Protein AF-A0A3N5N0E4-F1 (afdb_monomer_lite)

pLDDT: mean 76.48, std 15.06, range [39.41, 93.81]

Secondary structure (DSSP, 8-state):
--------------S----SS-HHHHHHHHHHHHHHHTPBPP----TTS-TTTTTTGGGGB--TT-HHHHTT-

Structure (mmCIF, N/CA/C/O backbone):
data_AF-A0A3N5N0E4-F1
#
_entry.id   AF-A0A3N5N0E4-F1
#
loop_
_atom_site.group_PDB
_atom_site.id
_atom_site.type_symbol
_atom_site.label_atom_id
_atom_site.label_alt_id
_atom_site.label_comp_id
_atom_site.label_asym_id
_atom_site.label_entity_id
_atom_site.label_seq_id
_atom_site.pdbx_PDB_ins_code
_atom_site.Cartn_x
_atom_site.Cartn_y
_atom_site.Cartn_z
_atom_site.occupancy
_atom_site.B_iso_or_equiv
_atom_site.auth_seq_id
_atom_site.auth_comp_id
_atom_site.auth_asym_id
_atom_site.auth_atom_id
_atom_site.pdbx_PDB_model_num
ATOM 1 N N . MET A 1 1 ? -57.603 19.271 19.553 1.00 39.41 1 MET A N 1
ATOM 2 C CA . MET A 1 1 ? -56.854 18.471 18.557 1.00 39.41 1 MET A CA 1
ATOM 3 C C . MET A 1 1 ? -55.370 18.676 18.811 1.00 39.41 1 MET A C 1
ATOM 5 O O . MET A 1 1 ? -54.839 19.729 18.490 1.00 39.41 1 MET A O 1
ATOM 9 N N . ALA A 1 2 ? -54.737 17.730 19.503 1.00 39.53 2 ALA A N 1
ATOM 10 C CA . ALA A 1 2 ? -53.329 17.816 19.875 1.00 39.53 2 ALA A CA 1
ATOM 11 C C . ALA A 1 2 ? -52.458 17.370 18.693 1.00 39.53 2 ALA A C 1
ATOM 13 O O . ALA A 1 2 ? -52.585 16.241 18.223 1.00 39.53 2 ALA A O 1
ATOM 14 N N . ARG A 1 3 ? -51.579 18.249 18.204 1.00 43.66 3 ARG A N 1
ATOM 15 C CA . ARG A 1 3 ? -50.500 17.852 17.294 1.00 43.66 3 ARG A CA 1
ATOM 16 C C . ARG A 1 3 ? -49.401 17.234 18.156 1.00 43.66 3 ARG A C 1
ATOM 18 O O . ARG A 1 3 ? -48.740 17.936 18.912 1.00 43.66 3 ARG A O 1
ATOM 25 N N . LYS A 1 4 ? -49.271 15.908 18.103 1.00 42.00 4 LYS A N 1
ATOM 26 C CA . LYS A 1 4 ? -48.195 15.160 18.759 1.00 42.00 4 LYS A CA 1
AT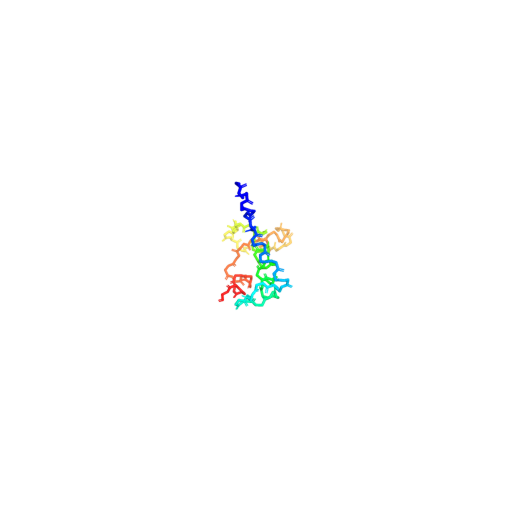OM 27 C C . LYS A 1 4 ? -46.909 15.426 17.973 1.00 42.00 4 LYS A C 1
ATOM 29 O O . LYS A 1 4 ? -46.733 14.896 16.880 1.00 42.00 4 LYS A O 1
ATOM 34 N N . SER A 1 5 ? -46.049 16.285 18.507 1.00 51.66 5 SER A N 1
ATOM 35 C CA . SER A 1 5 ? -44.703 16.513 17.985 1.00 51.66 5 SER A CA 1
ATOM 36 C C . SER A 1 5 ? -43.938 15.191 18.013 1.00 51.66 5 SER A C 1
ATOM 38 O O . SER A 1 5 ? -43.730 14.608 19.076 1.00 51.66 5 SER A O 1
ATOM 40 N N . LYS A 1 6 ? -43.580 14.688 16.833 1.00 55.03 6 LYS A N 1
ATOM 41 C CA . LYS A 1 6 ? -42.686 13.545 16.665 1.00 55.03 6 LYS A CA 1
ATOM 42 C C . LYS A 1 6 ? -41.297 14.012 17.099 1.00 55.03 6 LYS A C 1
ATOM 44 O O . LYS A 1 6 ? -40.679 14.792 16.381 1.00 55.03 6 LYS A O 1
ATOM 49 N N . GLN A 1 7 ? -40.849 13.609 18.287 1.00 47.09 7 GLN A N 1
ATOM 50 C CA . GLN A 1 7 ? -39.439 13.736 18.632 1.00 47.09 7 GLN A CA 1
ATOM 51 C C . GLN A 1 7 ? -38.656 12.808 17.706 1.00 47.09 7 GLN A C 1
ATOM 53 O O . GLN A 1 7 ? -38.911 11.607 17.644 1.00 47.09 7 GLN A O 1
ATOM 58 N N . ILE A 1 8 ? -37.777 13.414 16.920 1.00 53.66 8 ILE A N 1
ATOM 59 C CA . ILE A 1 8 ? -36.676 12.732 16.261 1.00 53.66 8 ILE A CA 1
ATOM 60 C C . ILE A 1 8 ? -35.651 12.567 17.378 1.00 53.66 8 ILE A C 1
ATOM 62 O O . ILE A 1 8 ? -35.101 13.555 17.858 1.00 53.66 8 ILE A O 1
ATOM 66 N N . GLU A 1 9 ? -35.494 11.343 17.870 1.00 52.41 9 GLU A N 1
ATOM 67 C CA . GLU A 1 9 ? -34.379 10.998 18.743 1.00 52.41 9 GLU A CA 1
ATOM 68 C C . GLU A 1 9 ? -33.111 11.023 17.885 1.00 52.41 9 GLU A C 1
ATOM 70 O O . GLU A 1 9 ? -32.736 10.039 17.254 1.00 52.41 9 GLU A O 1
ATOM 75 N N . GLU A 1 10 ? -32.469 12.188 17.814 1.00 55.59 10 GLU A N 1
ATOM 76 C CA . GLU A 1 10 ? -31.034 12.250 17.569 1.00 55.59 10 GLU A CA 1
ATOM 77 C C . GLU A 1 10 ? -30.352 11.643 18.795 1.00 55.59 10 GLU A C 1
ATOM 79 O O . GLU A 1 10 ? -30.116 12.312 19.802 1.00 55.59 10 GLU A O 1
ATOM 84 N N . SER A 1 11 ? -30.044 10.350 18.725 1.00 47.69 11 SER A N 1
ATOM 85 C CA . SER A 1 11 ? -29.101 9.707 19.635 1.00 47.69 11 SER A CA 1
ATOM 86 C C . SER A 1 11 ? -27.685 10.187 19.303 1.00 47.69 11 SER A C 1
ATOM 88 O O . SER A 1 11 ? -26.856 9.434 18.801 1.00 47.69 11 SER A O 1
ATOM 90 N N . SER A 1 12 ? -27.409 11.469 19.538 1.00 53.22 12 SER A N 1
ATOM 91 C CA . SER A 1 12 ? -26.050 12.009 19.560 1.00 53.22 12 SER A CA 1
ATOM 92 C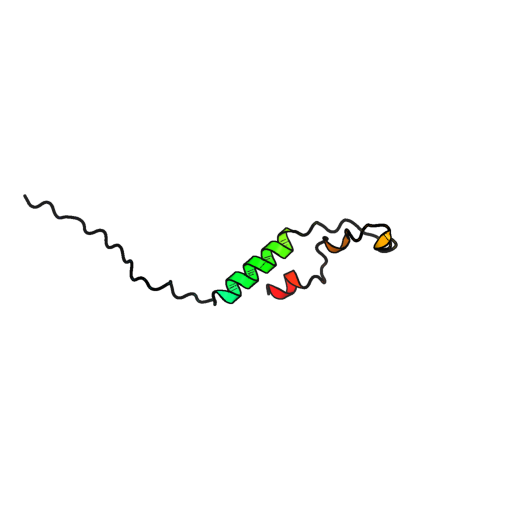 C . SER A 1 12 ? -25.490 11.876 20.977 1.00 53.22 12 SER A C 1
ATOM 94 O O . SER A 1 12 ? -25.150 12.866 21.626 1.00 53.22 12 SER A O 1
ATOM 96 N N . SER A 1 13 ? -25.410 10.643 21.484 1.00 54.31 13 SER A N 1
ATOM 97 C CA . SER A 1 13 ? -24.462 10.322 22.550 1.00 54.31 13 SER A CA 1
ATOM 98 C C . SER A 1 13 ? -23.075 10.452 21.931 1.00 54.31 13 SER A C 1
ATOM 100 O O . SER A 1 13 ? -22.710 9.650 21.076 1.00 54.31 13 SER A O 1
ATOM 102 N N . GLY A 1 14 ? -22.373 11.530 22.281 1.00 67.25 14 GLY A N 1
ATOM 103 C CA . GLY A 1 14 ? -21.096 11.957 21.704 1.00 67.25 14 GLY A CA 1
ATOM 104 C C . GLY A 1 14 ? -19.904 11.068 22.056 1.00 67.25 14 GLY A C 1
ATOM 105 O O . GLY A 1 14 ? -18.823 11.592 22.304 1.00 67.25 14 GLY A O 1
ATOM 106 N N . ASP A 1 15 ? -20.100 9.754 22.068 1.00 69.88 15 ASP A N 1
ATOM 107 C CA . ASP A 1 15 ? -19.044 8.766 22.200 1.00 69.88 15 ASP A CA 1
ATOM 108 C C . ASP A 1 15 ? -18.855 8.076 20.843 1.00 69.88 15 ASP A C 1
ATOM 110 O O . ASP A 1 15 ? -19.841 7.672 20.212 1.00 69.88 15 ASP A O 1
ATOM 114 N N . PRO A 1 16 ? -17.610 7.983 20.338 1.00 73.88 16 PRO A N 1
ATOM 115 C CA . PRO A 1 16 ? -17.345 7.293 19.088 1.00 73.88 16 PRO A CA 1
ATOM 116 C C . PRO A 1 16 ? -17.814 5.834 19.196 1.00 73.88 16 PRO A C 1
ATOM 118 O O . PRO A 1 16 ? -17.679 5.231 20.264 1.00 73.88 16 PRO A O 1
ATOM 121 N N . PRO A 1 17 ? -18.362 5.257 18.110 1.00 79.69 17 PRO A N 1
ATOM 122 C CA . PRO A 1 17 ? -18.796 3.867 18.117 1.00 79.69 17 PRO A CA 1
ATOM 123 C C . PRO A 1 17 ? -17.636 2.968 18.543 1.00 79.69 17 PRO A C 1
ATOM 125 O O . PRO A 1 17 ? -16.503 3.160 18.100 1.00 79.69 17 PRO A O 1
ATOM 128 N N . GLU A 1 18 ? -17.917 1.991 19.401 1.00 82.38 18 GLU A N 1
ATOM 129 C CA . GLU A 1 18 ? -16.911 1.031 19.842 1.00 82.38 18 GLU A CA 1
ATOM 130 C C . GLU A 1 18 ? -16.472 0.183 18.640 1.00 82.38 18 GLU A C 1
ATOM 132 O O . GLU A 1 18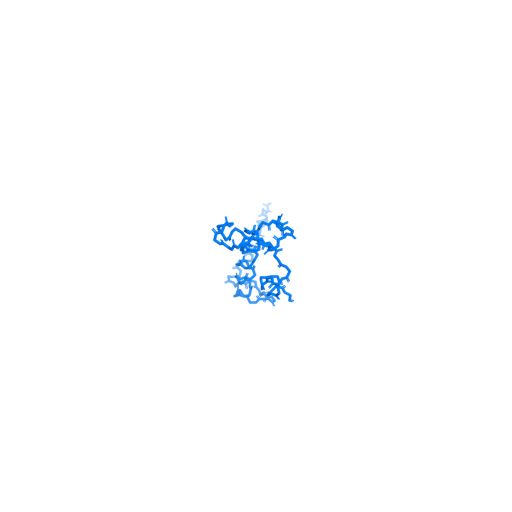 ? -17.242 -0.598 18.076 1.00 82.38 18 GLU A O 1
ATOM 137 N N . LEU A 1 19 ? -15.236 0.401 18.194 1.00 82.75 19 LEU A N 1
ATOM 138 C CA . LEU A 1 19 ? -14.657 -0.298 17.057 1.00 82.75 19 LEU A CA 1
ATOM 139 C C . LEU A 1 19 ? -13.973 -1.576 17.548 1.00 82.75 19 LEU A C 1
ATOM 141 O O . LEU A 1 19 ? -13.145 -1.537 18.453 1.00 82.75 19 LEU A O 1
ATOM 145 N N . ALA A 1 20 ? -14.238 -2.704 16.886 1.00 89.69 20 ALA A N 1
ATOM 146 C CA . ALA A 1 20 ? -13.526 -3.965 17.139 1.00 89.69 20 ALA A CA 1
ATOM 147 C C . ALA A 1 20 ? -12.039 -3.922 16.722 1.00 89.69 20 ALA A C 1
ATOM 149 O O . ALA A 1 20 ? -11.286 -4.866 16.953 1.00 89.69 20 ALA A O 1
ATOM 150 N N . ILE A 1 21 ? -11.624 -2.837 16.068 1.00 89.00 21 ILE A N 1
ATOM 151 C CA . ILE A 1 21 ? -10.282 -2.593 15.557 1.00 89.00 21 ILE A CA 1
ATOM 152 C C . ILE A 1 21 ? -9.812 -1.227 16.049 1.00 89.00 21 ILE A C 1
ATOM 154 O O . ILE A 1 21 ? -10.588 -0.271 16.070 1.00 89.00 21 ILE A O 1
ATOM 158 N N . SER A 1 22 ? -8.542 -1.124 16.441 1.00 92.44 22 SER A N 1
ATOM 159 C CA . SER A 1 22 ? -8.006 0.160 16.884 1.00 92.44 22 SER A CA 1
ATOM 160 C C . SER A 1 22 ? -7.905 1.142 15.704 1.00 92.44 22 SER A C 1
ATOM 162 O O . SER A 1 22 ? -7.598 0.724 14.578 1.00 92.44 22 SER A O 1
ATOM 164 N N . PRO A 1 23 ? -8.122 2.449 15.928 1.00 90.44 23 PRO A N 1
ATOM 165 C CA . PRO A 1 23 ? -7.959 3.464 14.890 1.00 90.44 23 PRO A CA 1
ATOM 166 C C . PRO A 1 23 ? -6.569 3.454 14.238 1.00 90.44 23 PRO A C 1
ATOM 168 O O . PRO A 1 23 ? -6.457 3.664 13.033 1.00 90.44 23 PRO A O 1
ATOM 171 N N . GLU A 1 24 ? -5.506 3.150 14.989 1.00 92.81 24 GLU A N 1
ATOM 172 C CA . GLU A 1 24 ? -4.140 3.068 14.453 1.00 92.81 24 GLU A CA 1
ATOM 173 C C . GLU A 1 24 ? -4.012 1.952 13.418 1.00 92.81 24 GLU A C 1
ATOM 175 O O . GLU A 1 24 ? -3.371 2.140 12.384 1.00 92.81 24 GLU A O 1
ATOM 180 N N . LYS A 1 25 ? -4.657 0.804 13.659 1.00 91.31 25 LYS A N 1
ATOM 181 C CA . LYS A 1 25 ? -4.646 -0.313 12.712 1.00 91.31 25 LYS A CA 1
ATOM 182 C C . LYS A 1 25 ? -5.434 0.024 11.446 1.00 91.31 25 LYS A C 1
ATOM 184 O O . LYS A 1 25 ? -5.016 -0.358 10.358 1.00 91.31 25 LYS A O 1
ATOM 189 N N . VAL A 1 26 ? -6.510 0.804 11.559 1.00 91.75 26 VAL A N 1
ATOM 190 C CA . VAL A 1 26 ? -7.227 1.344 10.391 1.00 91.75 26 VAL A CA 1
ATOM 191 C C . VAL A 1 26 ? -6.330 2.292 9.592 1.00 91.75 26 VAL A C 1
ATOM 193 O O . VAL A 1 26 ? -6.203 2.130 8.380 1.00 91.75 26 VAL A O 1
ATOM 196 N N . CYS A 1 27 ? -5.657 3.239 10.252 1.00 93.62 27 CYS A N 1
ATOM 197 C CA . CYS A 1 27 ? -4.709 4.144 9.597 1.00 93.62 27 CYS A CA 1
ATOM 198 C C . CYS A 1 27 ? -3.581 3.380 8.891 1.00 93.62 27 CYS A C 1
ATOM 200 O O . CYS A 1 27 ? -3.250 3.698 7.751 1.00 93.62 27 CYS A O 1
ATOM 202 N N . PHE A 1 28 ? -3.033 2.351 9.539 1.00 93.31 28 PHE A N 1
ATOM 203 C CA . PHE A 1 28 ? -2.006 1.489 8.961 1.00 93.31 28 PHE A CA 1
ATOM 204 C C . PHE A 1 28 ? -2.496 0.800 7.681 1.00 93.31 28 PHE A C 1
ATOM 206 O O . PHE A 1 28 ? -1.855 0.920 6.640 1.00 93.31 28 PHE A O 1
ATOM 213 N N . VAL A 1 29 ? -3.670 0.160 7.722 1.00 92.00 29 VAL A N 1
ATOM 214 C CA . VAL A 1 29 ? -4.266 -0.502 6.549 1.00 92.00 29 VAL A CA 1
ATOM 215 C C . VAL A 1 29 ? -4.522 0.492 5.417 1.00 92.00 29 VAL A C 1
ATOM 217 O O . VAL A 1 29 ? -4.237 0.182 4.263 1.00 92.00 29 VAL A O 1
ATOM 220 N N . ILE A 1 30 ? -5.008 1.701 5.718 1.00 93.25 30 ILE A N 1
ATOM 221 C CA . ILE A 1 30 ? -5.229 2.745 4.704 1.00 93.25 30 ILE A CA 1
ATOM 222 C C . ILE A 1 30 ? -3.915 3.122 4.017 1.00 93.25 30 ILE A C 1
ATOM 224 O O . ILE A 1 30 ? -3.885 3.246 2.793 1.00 93.25 30 ILE A O 1
ATOM 228 N N . ILE A 1 31 ? -2.839 3.309 4.784 1.00 93.81 31 ILE A N 1
ATOM 229 C CA . ILE A 1 31 ? -1.520 3.639 4.231 1.00 93.81 31 ILE A CA 1
ATOM 230 C C . ILE A 1 31 ? -1.036 2.500 3.332 1.00 93.81 31 ILE A C 1
ATOM 232 O O . ILE A 1 31 ? -0.714 2.745 2.174 1.00 93.81 31 ILE A O 1
ATOM 236 N N . LYS A 1 32 ? -1.089 1.256 3.815 1.00 91.44 32 LYS A N 1
ATOM 237 C CA . LYS A 1 32 ? -0.663 0.075 3.052 1.00 91.44 32 LYS A CA 1
ATOM 238 C C . LYS A 1 32 ? -1.471 -0.134 1.779 1.00 91.44 32 LYS A C 1
ATOM 240 O O . LYS A 1 32 ? -0.912 -0.425 0.731 1.00 91.44 32 LYS A O 1
ATOM 245 N N . THR A 1 33 ? -2.776 0.106 1.834 1.00 89.62 33 THR A N 1
ATOM 246 C CA . THR A 1 33 ? -3.643 0.016 0.653 1.00 89.62 33 THR A CA 1
ATOM 247 C C . THR A 1 33 ? -3.261 1.060 -0.396 1.00 89.62 33 THR A C 1
ATOM 249 O O . THR A 1 33 ? -3.253 0.752 -1.580 1.00 89.62 33 THR A O 1
ATOM 252 N N . ARG A 1 34 ? -2.898 2.282 0.017 1.00 90.56 34 ARG A N 1
ATOM 253 C CA . ARG A 1 34 ? -2.415 3.321 -0.909 1.00 90.56 34 ARG A CA 1
ATOM 254 C C . ARG A 1 34 ? -1.044 2.992 -1.496 1.00 90.56 34 ARG A C 1
ATOM 256 O O . ARG A 1 34 ? -0.814 3.286 -2.660 1.00 90.56 34 ARG A O 1
ATOM 263 N N . GLU A 1 35 ? -0.147 2.407 -0.702 1.00 89.12 35 GLU A N 1
ATOM 264 C CA . GLU A 1 35 ? 1.151 1.914 -1.187 1.00 89.12 35 GLU A CA 1
ATOM 265 C C . GLU A 1 35 ? 0.974 0.798 -2.221 1.00 89.12 35 GLU A C 1
ATOM 267 O O . GLU A 1 35 ? 1.704 0.760 -3.203 1.00 89.12 35 GLU 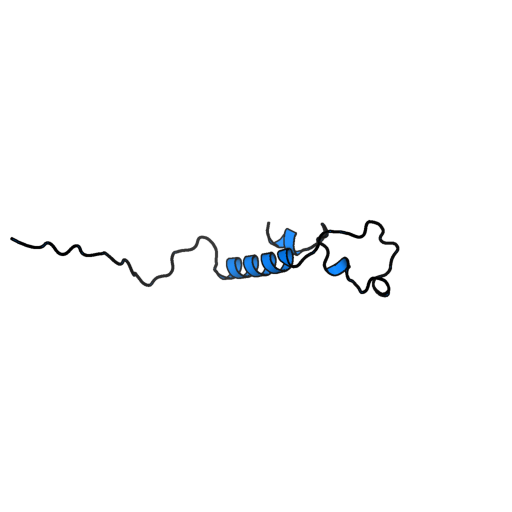A O 1
ATOM 272 N N . PHE A 1 36 ? -0.008 -0.084 -2.022 1.00 88.31 36 PHE A N 1
ATOM 273 C CA . PHE A 1 36 ? -0.347 -1.139 -2.972 1.00 88.31 36 PHE A CA 1
ATOM 274 C C . PHE A 1 36 ? -0.982 -0.589 -4.258 1.00 88.31 36 PHE A C 1
ATOM 276 O O . PHE A 1 36 ? -0.553 -0.943 -5.346 1.00 88.31 36 PHE A O 1
ATOM 283 N N . ASP A 1 37 ? -1.959 0.314 -4.143 1.00 88.88 37 ASP A N 1
ATOM 284 C CA . ASP A 1 37 ? -2.659 0.931 -5.285 1.00 88.88 37 ASP A CA 1
ATOM 285 C C . ASP A 1 37 ? -1.732 1.759 -6.192 1.00 88.88 37 ASP A C 1
ATOM 287 O O . ASP A 1 37 ? -1.998 1.931 -7.377 1.00 88.88 37 ASP A O 1
ATOM 291 N N . ALA A 1 38 ? -0.623 2.264 -5.646 1.00 89.69 38 ALA A N 1
ATOM 292 C CA . ALA A 1 38 ? 0.382 2.993 -6.410 1.00 89.69 38 ALA A CA 1
ATOM 293 C C . ALA A 1 38 ? 1.275 2.095 -7.290 1.00 89.69 38 ALA A C 1
ATOM 295 O O . ALA A 1 38 ? 2.031 2.636 -8.101 1.00 89.69 38 ALA A O 1
ATOM 296 N N . LYS A 1 39 ? 1.232 0.768 -7.115 1.00 88.50 39 LYS A N 1
ATOM 297 C CA . LYS A 1 39 ? 2.067 -0.172 -7.869 1.00 88.50 39 LYS A CA 1
ATOM 298 C C . LYS A 1 39 ? 1.481 -0.487 -9.236 1.00 88.50 39 LYS A C 1
ATOM 300 O O . LYS A 1 39 ? 0.266 -0.522 -9.420 1.00 88.50 39 LYS A O 1
ATOM 305 N N . ASP A 1 40 ? 2.370 -0.743 -10.183 1.00 87.75 40 ASP A N 1
ATOM 306 C CA . ASP A 1 40 ? 2.042 -1.178 -11.533 1.00 87.75 40 ASP A CA 1
ATOM 307 C C . ASP A 1 40 ? 2.139 -2.706 -11.656 1.00 87.75 40 ASP A C 1
ATOM 309 O O . ASP A 1 40 ? 2.694 -3.403 -10.800 1.00 87.75 40 ASP A O 1
ATOM 313 N N . ILE A 1 41 ? 1.586 -3.245 -12.737 1.00 85.56 41 ILE A N 1
ATOM 314 C CA . ILE A 1 41 ? 1.730 -4.661 -13.069 1.00 85.56 41 ILE A CA 1
ATOM 315 C C . ILE A 1 41 ? 3.199 -5.001 -13.342 1.00 85.56 41 ILE A C 1
ATOM 317 O O . ILE A 1 41 ? 3.953 -4.179 -13.850 1.00 85.56 41 ILE A O 1
ATOM 321 N N . VAL A 1 42 ? 3.594 -6.246 -13.079 1.00 85.81 42 VAL A N 1
ATOM 322 C CA . VAL A 1 42 ? 4.921 -6.732 -13.479 1.00 85.81 42 VAL A CA 1
ATOM 323 C C . VAL A 1 42 ? 4.993 -6.793 -15.007 1.00 85.81 42 VAL A C 1
ATOM 325 O O . VAL A 1 42 ? 4.241 -7.541 -15.642 1.00 85.81 42 VAL A O 1
ATOM 328 N N . THR A 1 43 ? 5.895 -6.014 -15.600 1.00 80.81 43 THR A N 1
ATOM 329 C CA . THR A 1 43 ? 6.073 -5.903 -17.055 1.00 80.81 43 THR A CA 1
ATOM 330 C C . THR A 1 43 ? 7.371 -6.524 -17.563 1.00 80.81 43 THR A C 1
ATOM 332 O O . THR A 1 43 ? 7.450 -6.862 -18.746 1.00 80.81 43 THR A O 1
ATOM 335 N N . GLU A 1 44 ? 8.358 -6.727 -16.687 1.00 71.00 44 GLU A N 1
ATOM 336 C CA . GLU A 1 44 ? 9.712 -7.194 -17.011 1.00 71.00 44 GLU A CA 1
ATOM 337 C C . GLU A 1 44 ? 9.885 -8.712 -16.770 1.00 71.00 44 GLU A C 1
ATOM 339 O O . GLU A 1 44 ? 10.091 -9.157 -15.639 1.00 71.00 44 GLU A O 1
ATOM 344 N N . PRO A 1 45 ? 9.842 -9.564 -17.814 1.00 66.31 45 PRO A N 1
ATOM 345 C CA . PRO A 1 45 ? 10.024 -11.009 -17.658 1.00 66.31 45 PRO A CA 1
ATOM 346 C C . PRO A 1 45 ? 11.496 -11.447 -17.566 1.00 66.31 45 PRO A C 1
ATOM 348 O O . PRO A 1 45 ? 11.753 -12.626 -17.317 1.00 66.31 45 PRO A O 1
ATOM 351 N N . ASN A 1 46 ? 12.469 -10.561 -17.824 1.00 63.09 46 ASN A N 1
ATOM 352 C CA . ASN A 1 46 ? 13.887 -10.921 -17.898 1.00 63.09 46 ASN A CA 1
ATOM 353 C C . ASN A 1 46 ? 14.774 -9.957 -17.100 1.00 63.09 46 ASN A C 1
ATOM 355 O O . ASN A 1 46 ? 15.107 -8.872 -17.559 1.00 63.09 46 ASN A O 1
ATOM 359 N N . THR A 1 47 ? 15.259 -10.427 -15.955 1.00 63.69 47 THR A N 1
ATOM 360 C CA . THR A 1 47 ? 16.093 -9.705 -14.978 1.00 63.69 47 THR A CA 1
ATOM 361 C C . THR A 1 47 ? 17.520 -9.382 -15.442 1.00 63.69 47 THR A C 1
ATOM 363 O O . THR A 1 47 ? 18.361 -8.990 -14.635 1.00 63.69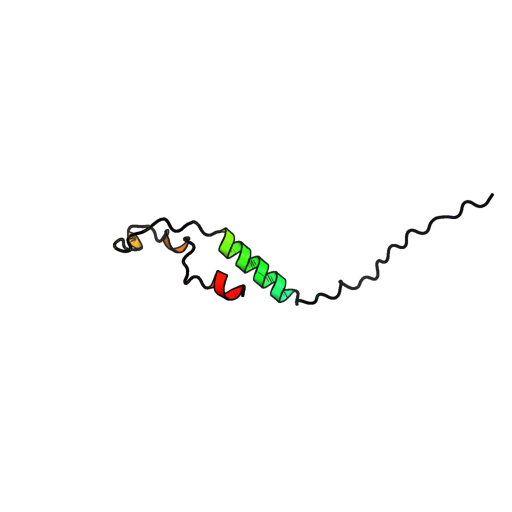 47 THR A O 1
ATOM 366 N N . ALA A 1 48 ? 17.842 -9.587 -16.723 1.00 70.12 48 ALA A N 1
ATOM 367 C CA . ALA A 1 48 ? 19.180 -9.343 -17.260 1.00 70.12 48 ALA A CA 1
ATOM 368 C C . ALA A 1 48 ? 19.522 -7.847 -17.409 1.00 70.12 48 ALA A C 1
ATOM 370 O O . ALA A 1 48 ? 20.693 -7.520 -17.615 1.00 70.12 48 ALA A O 1
ATOM 371 N N . SER A 1 49 ? 18.525 -6.962 -17.323 1.00 68.12 49 SER A N 1
ATOM 372 C CA . SER A 1 49 ? 18.722 -5.513 -17.315 1.00 68.12 49 SER A CA 1
ATOM 373 C C . SER A 1 49 ? 19.070 -5.027 -15.903 1.00 68.12 49 SER A C 1
ATOM 375 O O . SER A 1 49 ? 18.624 -5.598 -14.906 1.00 68.12 49 SER A O 1
ATOM 377 N N . ASN A 1 50 ? 19.973 -4.048 -15.794 1.00 75.06 50 ASN A N 1
ATOM 378 C CA . ASN A 1 50 ? 20.402 -3.538 -14.493 1.00 75.06 50 ASN A CA 1
ATOM 379 C C . ASN A 1 50 ? 19.588 -2.286 -14.111 1.00 75.06 50 ASN A C 1
ATOM 381 O O . ASN A 1 50 ? 19.164 -1.536 -14.989 1.00 75.06 50 ASN A O 1
ATOM 385 N N . PRO A 1 51 ? 19.447 -1.971 -12.808 1.00 76.88 51 PRO A N 1
ATOM 386 C CA . PRO A 1 51 ? 18.587 -0.873 -12.359 1.00 76.88 51 PRO A CA 1
ATOM 387 C C . PRO A 1 51 ? 18.939 0.503 -12.944 1.00 76.88 51 PRO A C 1
ATOM 389 O O . PRO A 1 51 ? 18.082 1.386 -12.996 1.00 76.88 51 PRO A O 1
ATOM 392 N N . SER A 1 52 ? 20.196 0.706 -13.353 1.00 80.81 52 SER A N 1
ATOM 393 C CA . SER A 1 52 ? 20.652 1.964 -13.942 1.00 80.81 52 SER A CA 1
ATOM 394 C C . SER A 1 52 ? 20.161 2.140 -15.379 1.00 80.81 52 SER A C 1
ATOM 396 O O . SER A 1 52 ? 19.932 3.277 -15.793 1.00 80.81 52 SER A O 1
ATOM 398 N N . ASP A 1 53 ? 19.983 1.043 -16.115 1.00 79.12 53 ASP A N 1
ATOM 399 C CA . ASP A 1 53 ? 19.504 1.051 -17.497 1.00 79.12 53 ASP A CA 1
ATOM 400 C C . ASP A 1 53 ? 17.972 1.216 -17.553 1.00 79.12 53 ASP A C 1
ATOM 402 O O . ASP A 1 53 ? 17.464 1.956 -18.401 1.00 79.12 53 ASP A O 1
ATOM 406 N N . ASP A 1 54 ? 17.248 0.671 -16.567 1.00 77.50 54 ASP A N 1
ATOM 407 C CA . ASP A 1 54 ? 15.771 0.708 -16.505 1.00 77.50 54 ASP A CA 1
ATOM 408 C C . ASP A 1 54 ? 15.219 1.821 -15.603 1.00 77.50 54 ASP A C 1
ATOM 410 O O . ASP A 1 54 ? 14.031 1.863 -15.274 1.00 77.50 54 ASP A O 1
ATOM 414 N N . LYS A 1 55 ? 16.085 2.743 -15.161 1.00 83.06 55 LYS A N 1
ATOM 415 C CA . LYS A 1 55 ? 15.729 3.865 -14.270 1.00 83.06 55 LYS A CA 1
ATOM 416 C C . LYS A 1 55 ? 15.019 3.420 -12.990 1.00 83.06 55 LYS A C 1
ATOM 418 O O . LYS A 1 55 ? 14.190 4.162 -12.456 1.00 83.06 55 LYS A O 1
ATOM 423 N N . THR A 1 56 ? 15.341 2.234 -12.473 1.00 81.06 56 THR A N 1
ATOM 424 C CA . THR A 1 56 ? 14.708 1.663 -11.270 1.00 81.06 56 THR A CA 1
ATOM 425 C C . THR A 1 56 ? 13.175 1.555 -11.352 1.00 81.06 56 THR A C 1
ATOM 427 O O . THR A 1 56 ? 12.516 1.504 -10.317 1.00 81.06 56 THR A O 1
ATOM 430 N N . ILE A 1 57 ? 12.585 1.501 -12.554 1.00 82.19 57 ILE A N 1
ATOM 431 C CA . ILE A 1 57 ? 11.121 1.471 -12.713 1.00 82.19 57 ILE A CA 1
ATOM 432 C C . ILE A 1 57 ? 10.482 0.202 -12.129 1.00 82.19 57 ILE A C 1
ATOM 434 O O . ILE A 1 57 ? 9.377 0.274 -11.605 1.00 82.19 57 ILE A O 1
ATOM 438 N N . SER A 1 58 ? 11.223 -0.912 -12.107 1.00 80.44 58 SER A N 1
ATOM 439 C CA . SER A 1 58 ? 10.805 -2.187 -11.504 1.00 80.44 58 SER A CA 1
ATOM 440 C C . SER A 1 58 ? 10.468 -2.085 -10.005 1.00 80.44 58 SER A C 1
ATOM 442 O O . SER A 1 58 ? 9.679 -2.870 -9.503 1.00 80.44 58 SER A O 1
ATOM 444 N N . VAL A 1 59 ? 10.956 -1.065 -9.280 1.00 81.50 59 VAL A N 1
ATOM 445 C CA . VAL A 1 59 ? 10.575 -0.837 -7.865 1.00 81.50 59 VAL A CA 1
ATOM 446 C C . VAL A 1 59 ? 9.087 -0.486 -7.708 1.00 81.50 59 VAL A C 1
ATOM 448 O O . VAL A 1 59 ? 8.534 -0.615 -6.619 1.00 81.50 59 VAL A O 1
ATOM 451 N N . LEU A 1 60 ? 8.441 -0.015 -8.775 1.00 88.06 60 LEU A N 1
ATOM 452 C CA . LEU A 1 60 ? 7.016 0.302 -8.781 1.00 88.06 60 LEU A CA 1
ATOM 453 C C . LEU A 1 60 ? 6.143 -0.908 -9.133 1.00 88.06 60 LEU A C 1
ATOM 455 O O . LEU A 1 60 ? 4.927 -0.775 -9.085 1.00 88.06 60 LEU A O 1
ATOM 459 N N . GLU A 1 61 ? 6.715 -2.055 -9.500 1.00 87.62 61 GLU A N 1
ATOM 460 C CA . GLU A 1 61 ? 5.951 -3.242 -9.892 1.00 87.62 61 GLU A CA 1
ATOM 461 C C . GLU A 1 61 ? 5.499 -4.061 -8.669 1.00 87.62 61 GLU A C 1
ATOM 463 O O . GLU A 1 61 ? 6.210 -4.174 -7.668 1.00 87.62 61 GLU A O 1
ATOM 468 N N . ASP A 1 62 ? 4.310 -4.664 -8.750 1.00 87.00 62 ASP A N 1
ATOM 469 C CA . ASP A 1 62 ? 3.772 -5.533 -7.697 1.00 87.00 62 ASP A CA 1
ATOM 470 C C . ASP A 1 62 ? 4.408 -6.932 -7.731 1.00 87.00 62 ASP A C 1
ATOM 472 O O . ASP A 1 62 ? 3.910 -7.868 -8.366 1.00 87.00 62 ASP A O 1
ATOM 476 N N . HIS A 1 63 ? 5.547 -7.074 -7.055 1.00 85.38 63 HIS A N 1
ATOM 477 C CA . HIS A 1 63 ? 6.230 -8.353 -6.906 1.00 85.38 63 HIS A CA 1
ATOM 478 C C . HIS A 1 63 ? 5.707 -9.162 -5.709 1.00 85.38 63 HIS A C 1
ATOM 480 O O . HIS A 1 63 ? 5.305 -8.640 -4.673 1.00 85.38 63 HIS A O 1
ATOM 486 N N . SER A 1 64 ? 5.761 -10.489 -5.825 1.00 81.19 64 SER A N 1
ATOM 487 C CA . SER A 1 64 ? 5.269 -11.419 -4.795 1.00 81.19 64 SER A CA 1
ATOM 488 C C . SER A 1 64 ? 6.042 -11.393 -3.466 1.00 81.19 64 SER A C 1
ATOM 490 O O . SER A 1 64 ? 5.566 -11.949 -2.477 1.00 81.19 64 SER A O 1
ATOM 492 N N . ASP A 1 65 ? 7.232 -10.799 -3.436 1.00 80.50 65 ASP A N 1
ATOM 493 C CA . ASP A 1 65 ? 8.047 -10.572 -2.240 1.00 80.50 65 ASP A CA 1
ATOM 494 C C . ASP A 1 65 ? 7.824 -9.188 -1.609 1.00 80.50 65 ASP A C 1
ATOM 496 O O . ASP A 1 65 ? 8.484 -8.850 -0.624 1.00 80.50 65 ASP A O 1
ATOM 500 N N . ASP A 1 66 ? 6.881 -8.398 -2.127 1.00 81.69 66 ASP A N 1
ATOM 501 C CA . ASP A 1 66 ? 6.593 -7.080 -1.587 1.00 81.69 66 ASP A CA 1
ATOM 502 C C . ASP A 1 66 ? 5.961 -7.158 -0.176 1.00 81.69 66 ASP A C 1
ATOM 504 O O . ASP A 1 66 ? 4.949 -7.845 0.038 1.00 81.69 66 ASP A O 1
ATOM 508 N N . PRO A 1 67 ? 6.517 -6.429 0.812 1.00 80.81 67 PRO A N 1
ATOM 509 C CA . PRO A 1 67 ? 6.064 -6.502 2.198 1.00 80.81 67 PRO A CA 1
ATOM 510 C C . PRO A 1 67 ? 4.646 -5.953 2.405 1.00 80.81 67 PRO A C 1
ATOM 512 O O . PRO A 1 67 ? 3.982 -6.338 3.366 1.00 80.81 67 PRO A O 1
ATOM 515 N N . VAL A 1 68 ? 4.143 -5.085 1.523 1.00 83.06 68 VAL A N 1
ATOM 516 C CA . VAL A 1 68 ? 2.830 -4.438 1.673 1.00 83.06 68 VAL A CA 1
ATOM 517 C C . VAL A 1 68 ? 1.701 -5.467 1.698 1.00 83.06 68 VAL A C 1
ATOM 519 O O . VAL A 1 68 ? 0.785 -5.346 2.509 1.00 83.06 68 VAL A O 1
ATOM 522 N N . ALA A 1 69 ? 1.771 -6.502 0.856 1.00 75.69 69 ALA A N 1
ATOM 523 C CA . ALA A 1 69 ? 0.772 -7.569 0.846 1.00 75.69 69 ALA A CA 1
ATOM 524 C C . ALA A 1 69 ? 0.865 -8.447 2.107 1.00 75.69 69 ALA A C 1
ATOM 526 O O . ALA A 1 69 ? -0.153 -8.840 2.680 1.00 75.69 69 ALA A O 1
ATOM 527 N N . GLN A 1 70 ? 2.086 -8.717 2.576 1.00 77.94 70 GLN A N 1
ATOM 528 C CA . GLN A 1 70 ? 2.327 -9.517 3.779 1.00 77.94 70 GLN A CA 1
ATOM 529 C C . GLN A 1 70 ? 1.816 -8.821 5.048 1.00 77.94 70 GLN A C 1
ATOM 531 O O . GLN A 1 70 ? 1.325 -9.480 5.961 1.00 77.94 70 GLN A O 1
ATOM 536 N N . GLU A 1 71 ? 1.883 -7.491 5.094 1.00 78.44 71 GLU A N 1
ATOM 537 C CA . GLU A 1 71 ? 1.448 -6.677 6.234 1.00 78.44 71 GLU A CA 1
ATOM 538 C C . GLU A 1 71 ? -0.084 -6.537 6.366 1.00 78.44 71 GLU A C 1
ATOM 540 O O . GLU A 1 71 ? -0.567 -6.036 7.386 1.00 78.44 71 GLU A O 1
ATOM 545 N N . LEU A 1 72 ? -0.856 -6.985 5.367 1.00 76.81 72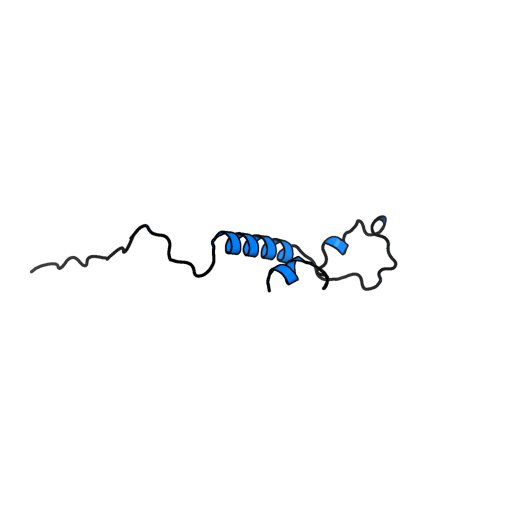 LEU A N 1
ATOM 546 C CA . LEU A 1 72 ? -2.326 -6.929 5.341 1.00 76.81 72 LEU A CA 1
ATOM 547 C C . LEU A 1 72 ? -3.026 -8.256 5.709 1.00 76.81 72 LEU A C 1
ATOM 549 O O . LEU A 1 72 ? -4.259 -8.295 5.708 1.00 76.81 72 LEU A O 1
ATOM 553 N N . THR A 1 73 ? -2.274 -9.320 6.020 1.00 68.38 73 THR A N 1
ATOM 554 C CA . THR A 1 73 ? -2.807 -10.648 6.410 1.00 68.38 73 THR A CA 1
ATOM 555 C C . THR A 1 73 ? -2.964 -10.777 7.926 1.00 68.38 73 THR A C 1
ATOM 557 O O . THR A 1 73 ? -3.980 -11.362 8.367 1.00 68.38 73 THR A O 1
#

Radius of gyration: 24.67 Å; chains: 1; bounding box: 78×30×40 Å

Foldseek 3Di:
DDDDDPDPPPPPPVDPPDDPDDVVVVVVLVVLVVLVVQADADDDPDPPDDCVRVVVNNVRHDDPPDCSVVSVD

Sequence (73 aa):
MARKSKQIEESSSGDPPELAISPEKVCFVIIKTREFDAKDIVTEPNTASNPSDDKTISVLEDHSDDPVAQELT